Protein AF-A0A7C4HMZ1-F1 (afdb_monomer)

Solvent-accessible surface area (backbone atoms only — not comparable to full-atom values): 6287 Å² total; per-residue (Å²): 130,82,81,72,72,48,76,66,43,60,76,68,67,54,89,63,60,56,69,68,57,50,53,51,49,55,56,51,52,64,62,46,63,60,54,51,54,52,52,52,50,50,54,50,28,55,76,71,70,62,65,45,72,70,54,53,54,53,49,50,51,41,51,52,40,52,53,51,44,53,49,42,66,76,74,45,98,49,70,70,61,58,52,52,43,49,49,52,39,49,52,53,50,52,52,53,51,52,53,50,52,53,51,51,65,75,73,106

Mea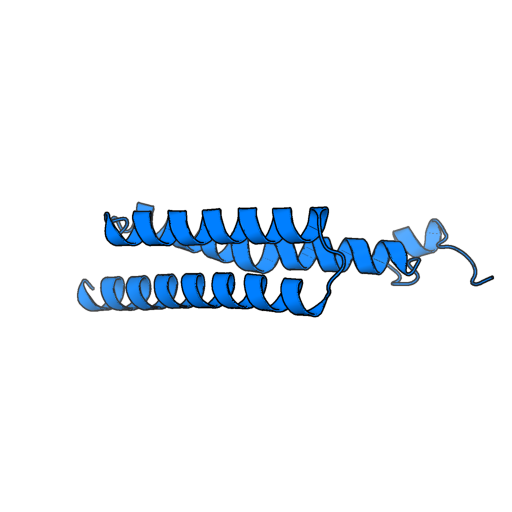n predicted aligned error: 8.13 Å

Radius of gyration: 18.84 Å; Cα contacts (8 Å, |Δi|>4): 43; chains: 1; bounding box: 35×24×58 Å

Foldseek 3Di:
DPDADDPVCVVVVHPRHDPVVVVVVVVVVLLCPLVVLVVVLVVVCVVVVVCDPVLVVLNVVLVVLSVVLVVCVVPPPDPVVNVVSSVVSNVSSVVSVVVSVVVVVVVD

Secondary structure (DSSP, 8-state):
-PPPPPHHHHHTT-S---HHHHHHHHHHHHHHHHHHHHHHHHHHHHHTT---HHHHHHHHHHHHHHHHHHHHHHH---HHHHHHHHHHHHHHHHHHHHHHHHHHHHH-

Structure (mmCIF, N/CA/C/O backbone):
data_AF-A0A7C4HMZ1-F1
#
_entry.id   AF-A0A7C4HMZ1-F1
#
loop_
_atom_site.group_PDB
_atom_site.id
_atom_site.type_symbol
_atom_site.label_atom_id
_atom_site.label_alt_id
_atom_site.label_comp_id
_atom_site.label_asym_id
_atom_site.label_entity_id
_atom_site.label_seq_id
_atom_site.pdbx_PDB_ins_code
_atom_site.Cartn_x
_atom_site.Cartn_y
_atom_site.Cartn_z
_atom_site.occupancy
_atom_site.B_iso_or_equiv
_atom_site.auth_seq_id
_atom_site.auth_comp_id
_atom_site.auth_asym_id
_atom_site.auth_atom_id
_atom_site.pdbx_PDB_model_num
ATOM 1 N N . PHE A 1 1 ? 15.112 -11.865 -36.179 1.00 44.69 1 PHE A N 1
ATOM 2 C CA . PHE A 1 1 ? 13.987 -11.016 -35.747 1.00 44.69 1 PHE A CA 1
ATOM 3 C C . PHE A 1 1 ? 12.840 -11.931 -35.354 1.00 44.69 1 PHE A C 1
ATOM 5 O O . PHE A 1 1 ? 12.290 -12.582 -36.231 1.00 44.69 1 PHE A O 1
ATOM 12 N N . ALA A 1 2 ? 12.570 -12.095 -34.055 1.00 55.16 2 ALA A N 1
ATOM 13 C CA . ALA A 1 2 ? 11.416 -12.875 -33.605 1.00 55.16 2 ALA A CA 1
ATOM 14 C C . ALA A 1 2 ? 10.141 -12.200 -34.136 1.00 55.16 2 ALA A C 1
ATOM 16 O O . ALA A 1 2 ? 10.041 -10.974 -34.086 1.00 55.16 2 ALA A O 1
ATOM 17 N N . ALA A 1 3 ? 9.229 -12.976 -34.722 1.00 65.75 3 ALA A N 1
ATOM 18 C C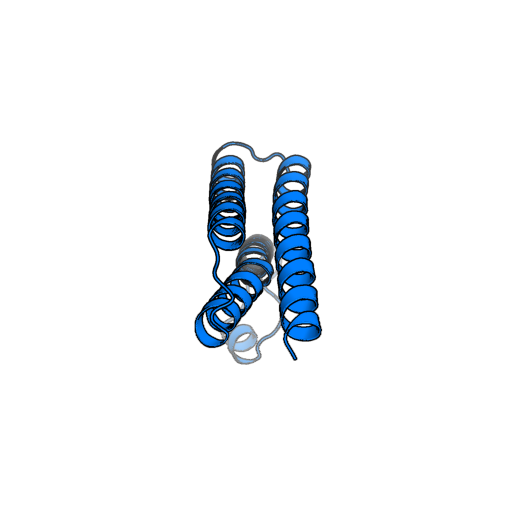A . ALA A 1 3 ? 7.983 -12.459 -35.275 1.00 65.75 3 ALA A CA 1
ATOM 19 C C . ALA A 1 3 ? 7.216 -11.697 -34.179 1.00 65.75 3 ALA A C 1
ATOM 21 O O . ALA A 1 3 ? 6.955 -12.257 -33.119 1.00 65.75 3 ALA A O 1
ATOM 22 N N . GLY A 1 4 ? 6.915 -10.416 -34.409 1.00 68.19 4 GLY A N 1
ATOM 23 C CA . GLY A 1 4 ? 6.172 -9.598 -33.448 1.00 68.19 4 GLY A CA 1
ATOM 24 C C . GLY A 1 4 ? 4.759 -10.137 -33.202 1.00 68.19 4 GLY A C 1
ATOM 25 O O . GLY A 1 4 ? 4.192 -10.794 -34.077 1.00 68.19 4 GLY A O 1
ATOM 26 N N . THR A 1 5 ? 4.202 -9.835 -32.025 1.00 73.69 5 THR A N 1
ATOM 27 C CA . THR A 1 5 ? 2.817 -10.154 -31.630 1.00 73.69 5 THR A CA 1
ATOM 28 C C . THR A 1 5 ? 1.826 -9.804 -32.729 1.00 73.69 5 THR A C 1
ATOM 30 O O . THR A 1 5 ? 1.761 -8.645 -33.152 1.00 73.69 5 THR A O 1
ATOM 33 N N . ARG A 1 6 ? 1.025 -10.779 -33.166 1.00 79.12 6 ARG A N 1
ATOM 34 C CA . ARG A 1 6 ? -0.063 -10.561 -34.125 1.00 79.12 6 ARG A CA 1
ATOM 35 C C . ARG A 1 6 ? -1.379 -10.335 -33.384 1.00 79.12 6 ARG A C 1
ATOM 37 O O . ARG A 1 6 ? -1.571 -10.797 -32.266 1.00 79.12 6 ARG A O 1
ATOM 44 N N . TRP A 1 7 ? -2.326 -9.655 -34.028 1.00 76.44 7 TRP A N 1
ATOM 45 C CA . TRP A 1 7 ? -3.650 -9.378 -33.449 1.00 76.44 7 TRP A CA 1
ATOM 46 C C . TRP A 1 7 ? -4.434 -10.643 -33.063 1.00 76.44 7 TRP A C 1
ATOM 48 O O . TRP A 1 7 ? -5.217 -10.616 -32.117 1.00 76.44 7 TRP A O 1
ATOM 58 N N . GLN A 1 8 ? -4.207 -11.747 -33.779 1.00 80.00 8 GLN A N 1
ATOM 59 C CA . GLN A 1 8 ? -4.827 -13.047 -33.506 1.00 80.00 8 GLN A CA 1
ATOM 60 C C . GLN A 1 8 ? -4.309 -13.643 -32.188 1.00 80.00 8 GLN A C 1
ATOM 62 O O . GLN A 1 8 ? -5.109 -14.058 -31.354 1.00 80.00 8 GLN A O 1
ATOM 67 N N . ASP A 1 9 ? -2.997 -13.566 -31.956 1.00 76.31 9 ASP A N 1
ATOM 68 C CA . ASP A 1 9 ? -2.325 -14.005 -30.726 1.00 76.31 9 ASP A CA 1
ATOM 69 C C . ASP A 1 9 ? -2.840 -13.216 -29.501 1.00 76.31 9 ASP A C 1
ATOM 71 O O . ASP A 1 9 ? -3.058 -13.772 -28.424 1.00 76.31 9 ASP A O 1
ATOM 75 N N . ILE A 1 10 ? -3.114 -11.913 -29.675 1.00 72.56 10 ILE A N 1
ATOM 76 C CA . ILE A 1 10 ? -3.692 -11.046 -28.630 1.00 72.56 10 ILE A CA 1
ATOM 77 C C . ILE A 1 10 ? -5.112 -11.500 -28.270 1.00 72.56 10 ILE A C 1
ATOM 79 O O . ILE A 1 10 ? -5.451 -11.593 -27.088 1.00 72.56 10 ILE A O 1
ATOM 83 N N . ALA A 1 11 ? -5.940 -11.804 -29.275 1.00 76.31 11 ALA A N 1
ATOM 84 C CA . ALA A 1 11 ? -7.304 -12.289 -29.067 1.00 76.31 11 ALA A CA 1
ATOM 85 C C . ALA A 1 11 ? -7.327 -13.660 -28.367 1.00 76.31 11 ALA A C 1
ATOM 87 O O . ALA A 1 11 ? -8.198 -13.911 -27.535 1.00 76.31 11 ALA A O 1
ATOM 88 N N . ALA A 1 12 ? -6.335 -14.508 -28.648 1.00 78.44 12 ALA A N 1
ATOM 89 C CA . ALA A 1 12 ? -6.145 -15.805 -28.006 1.00 78.44 12 ALA A CA 1
ATOM 90 C C . ALA A 1 12 ? -5.480 -15.729 -26.612 1.00 78.44 12 ALA A C 1
ATOM 92 O O . ALA A 1 12 ? -5.349 -16.756 -25.948 1.00 78.44 12 ALA A O 1
ATOM 93 N N . ARG A 1 13 ? -5.093 -14.530 -26.135 1.00 68.75 13 ARG A N 1
ATOM 94 C CA . ARG A 1 13 ? -4.299 -14.313 -24.904 1.00 68.75 13 ARG A CA 1
ATOM 95 C C . ARG A 1 13 ? -2.995 -15.125 -24.873 1.00 68.75 13 ARG A C 1
ATOM 97 O O . ARG A 1 13 ? -2.570 -15.592 -23.816 1.00 68.75 13 ARG A O 1
ATOM 104 N N . GLU A 1 14 ? -2.340 -15.275 -26.018 1.00 74.25 14 GLU A N 1
ATOM 105 C CA . GLU A 1 14 ? -1.068 -15.987 -26.101 1.00 74.25 14 GLU A CA 1
ATOM 106 C C . GLU A 1 14 ? 0.088 -15.148 -25.518 1.00 74.25 14 GLU A C 1
ATOM 108 O O . GLU A 1 14 ? 0.147 -13.931 -25.719 1.00 74.25 14 GLU A O 1
ATOM 113 N N . PRO A 1 15 ? 1.048 -15.762 -24.800 1.00 67.44 15 PRO A N 1
ATOM 114 C CA . PRO A 1 15 ? 2.104 -15.050 -24.079 1.00 67.44 15 PRO A CA 1
ATOM 115 C C . PRO A 1 15 ? 3.274 -14.605 -24.977 1.00 67.44 15 PRO A C 1
ATOM 117 O O . PRO A 1 15 ? 4.388 -14.422 -24.491 1.00 67.44 15 PRO A O 1
ATOM 120 N N . ASN A 1 16 ? 3.057 -14.415 -26.280 1.00 79.56 16 ASN A N 1
ATOM 121 C CA . ASN A 1 16 ? 4.114 -14.094 -27.246 1.00 79.56 16 ASN A CA 1
ATOM 122 C C . ASN A 1 16 ? 4.496 -12.597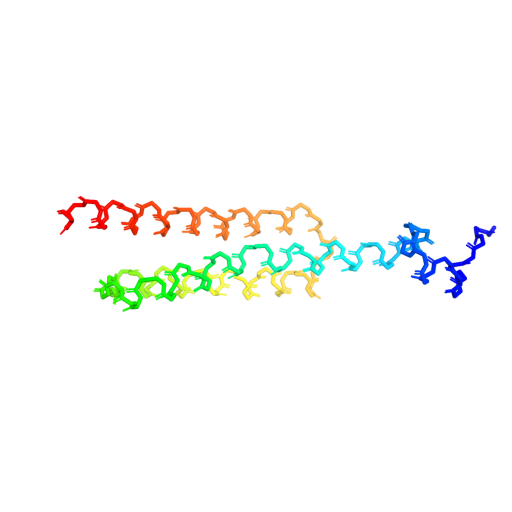 -27.262 1.00 79.56 16 ASN A C 1
ATOM 124 O O . ASN A 1 16 ? 4.761 -12.028 -28.316 1.00 79.56 16 ASN A O 1
ATOM 128 N N . TRP A 1 17 ? 4.489 -11.925 -26.107 1.00 80.44 17 TRP A N 1
ATOM 129 C CA . TRP A 1 17 ? 4.749 -10.485 -26.010 1.00 80.44 17 TRP A CA 1
ATOM 130 C C . TRP A 1 17 ? 6.238 -10.144 -26.196 1.00 80.44 17 TRP A C 1
ATOM 132 O O . TRP A 1 17 ? 7.106 -10.899 -25.747 1.00 80.44 17 TRP A O 1
ATOM 142 N N . PRO A 1 18 ? 6.576 -8.976 -26.783 1.00 84.12 18 PRO A N 1
ATOM 143 C CA . PRO A 1 18 ? 7.947 -8.475 -26.787 1.00 84.12 18 PRO A CA 1
ATOM 144 C C . PRO A 1 18 ? 8.494 -8.364 -25.360 1.00 84.12 18 PRO A C 1
ATOM 146 O O . PRO A 1 18 ? 7.760 -8.030 -24.428 1.00 84.12 18 PRO A O 1
ATOM 149 N N . ARG A 1 19 ? 9.802 -8.582 -25.186 1.00 81.88 19 ARG A N 1
ATOM 150 C CA . ARG A 1 19 ? 10.455 -8.579 -23.865 1.00 81.88 19 ARG A CA 1
ATOM 151 C C . ARG A 1 19 ? 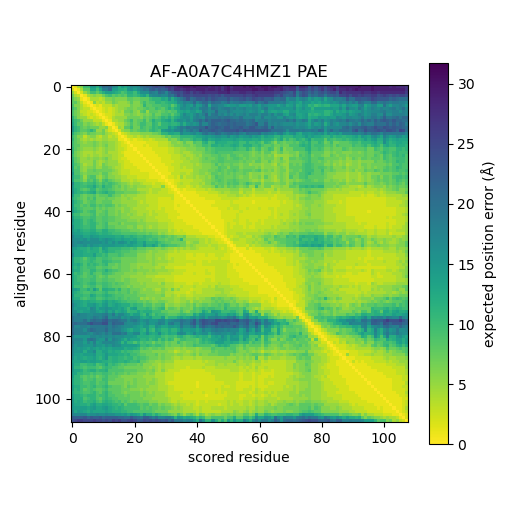10.144 -7.321 -23.046 1.00 81.88 19 ARG A C 1
ATOM 153 O O . ARG A 1 19 ? 9.881 -7.430 -21.851 1.00 81.88 19 ARG A O 1
ATOM 160 N N . ASP A 1 20 ? 10.121 -6.155 -23.684 1.00 78.44 20 ASP A N 1
ATOM 161 C CA . ASP A 1 20 ? 9.861 -4.878 -23.010 1.00 78.44 20 ASP A CA 1
ATOM 162 C 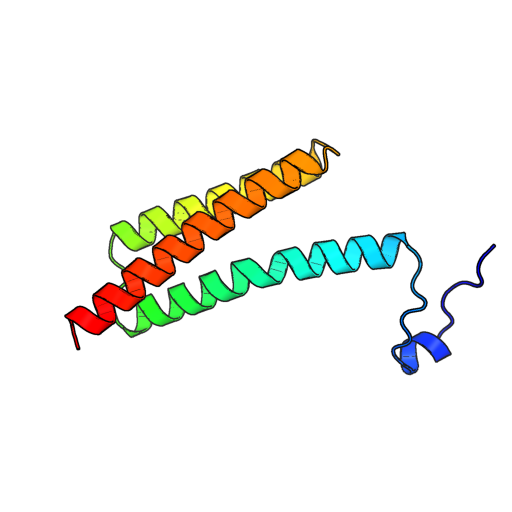C . ASP A 1 20 ? 8.424 -4.784 -22.480 1.00 78.44 20 ASP A C 1
ATOM 164 O O . ASP A 1 20 ? 8.204 -4.304 -21.369 1.00 78.44 20 ASP A O 1
ATOM 168 N N . ALA A 1 21 ? 7.452 -5.328 -23.222 1.00 83.50 21 ALA A N 1
ATOM 169 C CA . ALA A 1 21 ? 6.063 -5.416 -22.777 1.00 83.50 21 ALA A CA 1
ATOM 170 C C . ALA A 1 21 ? 5.913 -6.361 -21.575 1.00 83.50 21 ALA A C 1
ATOM 172 O O . ALA A 1 21 ? 5.213 -6.020 -20.624 1.00 83.50 21 ALA A O 1
ATOM 173 N N . ILE A 1 22 ? 6.618 -7.500 -21.562 1.00 82.94 22 ILE A N 1
ATOM 174 C CA . ILE A 1 22 ? 6.628 -8.424 -20.413 1.00 82.94 22 ILE A CA 1
ATOM 175 C C . ILE A 1 22 ? 7.230 -7.744 -19.176 1.00 82.94 22 ILE A C 1
ATOM 177 O O . ILE A 1 22 ? 6.681 -7.844 -18.080 1.00 82.94 22 ILE A O 1
ATOM 181 N N . ILE A 1 23 ? 8.343 -7.022 -19.338 1.00 77.31 23 ILE A N 1
ATOM 182 C CA . ILE A 1 23 ? 8.989 -6.299 -18.234 1.00 77.31 23 ILE A CA 1
ATOM 183 C C . ILE A 1 23 ? 8.057 -5.216 -17.678 1.00 77.31 23 ILE A C 1
ATOM 185 O O . ILE A 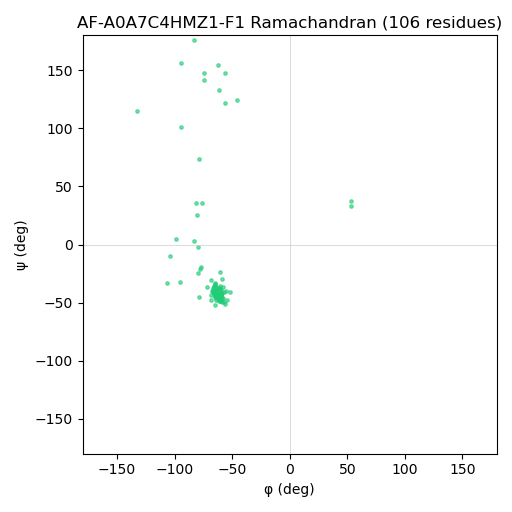1 23 ? 7.899 -5.123 -16.459 1.00 77.31 23 ILE A O 1
ATOM 189 N N . ALA A 1 24 ? 7.413 -4.431 -18.548 1.00 78.56 24 ALA A N 1
ATOM 190 C CA . ALA A 1 24 ? 6.451 -3.409 -18.142 1.00 78.56 24 ALA A CA 1
ATOM 191 C C . ALA A 1 24 ? 5.232 -4.020 -17.433 1.00 78.56 24 ALA A C 1
ATOM 193 O O . ALA A 1 24 ? 4.821 -3.528 -16.383 1.00 78.56 24 ALA A O 1
ATOM 194 N N . HIS A 1 25 ? 4.700 -5.126 -17.957 1.00 82.38 25 HIS A N 1
ATOM 195 C CA . HIS A 1 25 ? 3.582 -5.851 -17.360 1.00 82.38 25 HIS A CA 1
ATOM 196 C C . HIS A 1 25 ? 3.921 -6.382 -15.962 1.00 82.38 25 HIS A C 1
ATOM 198 O O . HIS A 1 25 ? 3.186 -6.121 -15.013 1.00 82.38 25 HIS A O 1
ATOM 204 N N . ASN A 1 26 ? 5.066 -7.048 -15.800 1.00 81.00 26 ASN A N 1
ATOM 205 C CA . ASN A 1 26 ? 5.503 -7.575 -14.505 1.00 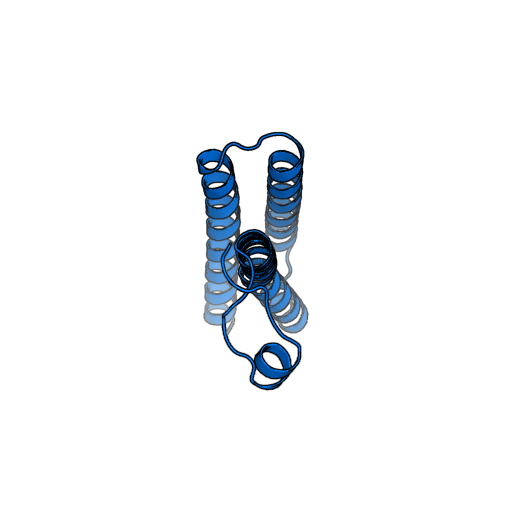81.00 26 ASN A CA 1
ATOM 206 C C . ASN A 1 26 ? 5.777 -6.452 -13.495 1.00 81.00 26 ASN A C 1
ATOM 208 O O . ASN A 1 26 ? 5.449 -6.578 -12.316 1.00 81.00 26 ASN A O 1
ATOM 212 N N . ALA A 1 27 ? 6.355 -5.334 -13.946 1.00 75.62 27 ALA A N 1
ATOM 213 C CA . ALA A 1 27 ? 6.549 -4.161 -13.102 1.00 75.62 27 ALA A CA 1
ATOM 214 C C . ALA A 1 27 ? 5.210 -3.563 -12.646 1.00 75.62 27 ALA A C 1
ATOM 216 O O . ALA A 1 27 ? 5.093 -3.170 -11.486 1.00 75.62 27 ALA A O 1
ATOM 217 N N . TYR A 1 28 ? 4.212 -3.524 -13.534 1.00 77.12 28 TYR A N 1
ATOM 218 C CA . TYR A 1 28 ? 2.859 -3.076 -13.220 1.00 77.12 28 TYR A CA 1
ATOM 219 C C . TYR A 1 28 ? 2.192 -4.018 -12.214 1.00 77.12 28 TYR A C 1
ATOM 221 O O . TYR A 1 28 ? 1.788 -3.556 -11.155 1.00 77.12 28 TYR A O 1
ATOM 229 N N . LEU A 1 29 ? 2.164 -5.332 -12.461 1.00 81.38 29 LEU A N 1
ATOM 230 C CA . LEU A 1 29 ? 1.579 -6.318 -11.539 1.00 81.38 29 LEU A CA 1
ATOM 231 C C . LEU A 1 29 ? 2.171 -6.227 -10.127 1.00 81.38 29 LEU A C 1
ATOM 233 O O . LEU A 1 29 ? 1.429 -6.094 -9.153 1.00 81.38 29 LEU A O 1
ATOM 237 N N . ASN A 1 30 ? 3.500 -6.166 -10.016 1.00 75.38 30 ASN A N 1
ATOM 238 C CA . ASN A 1 30 ? 4.188 -6.026 -8.732 1.00 75.38 30 ASN A CA 1
ATOM 239 C C . ASN A 1 30 ? 3.816 -4.726 -7.988 1.00 75.38 30 ASN A C 1
ATOM 241 O O . ASN A 1 30 ? 3.946 -4.635 -6.766 1.00 75.38 30 ASN A O 1
ATOM 245 N N . GLN A 1 31 ? 3.357 -3.689 -8.698 1.00 73.25 31 GLN A N 1
ATOM 246 C CA . GLN A 1 31 ? 2.845 -2.478 -8.063 1.00 73.25 31 GLN A CA 1
ATOM 247 C C . GLN A 1 31 ? 1.430 -2.631 -7.501 1.00 73.25 31 GLN A C 1
ATOM 249 O O . GLN A 1 31 ? 1.099 -1.819 -6.646 1.00 73.25 31 GLN A O 1
ATOM 254 N N . PHE A 1 32 ? 0.626 -3.616 -7.914 1.00 79.44 32 PHE A N 1
ATOM 255 C CA . PHE A 1 32 ? -0.737 -3.817 -7.399 1.00 79.44 32 PHE A CA 1
ATOM 256 C C . PHE A 1 32 ? -0.816 -4.828 -6.260 1.00 79.44 32 PHE A C 1
ATOM 258 O O . PHE A 1 32 ? -1.632 -4.639 -5.365 1.00 79.44 32 PHE A O 1
ATOM 265 N N . GLU A 1 33 ? 0.038 -5.851 -6.234 1.00 81.81 33 GLU A N 1
ATOM 266 C CA . GLU A 1 33 ? -0.051 -6.924 -5.230 1.00 81.81 33 GLU A CA 1
ATOM 267 C C . GLU A 1 33 ? -0.013 -6.397 -3.786 1.00 81.81 33 GLU A C 1
ATOM 269 O O . GLU A 1 33 ? -0.903 -6.675 -2.984 1.00 81.81 33 GLU A O 1
ATOM 274 N N . ILE A 1 34 ? 0.984 -5.570 -3.460 1.00 84.81 34 ILE A N 1
ATOM 275 C CA . ILE A 1 34 ? 1.187 -5.085 -2.088 1.00 84.81 34 ILE A CA 1
ATOM 276 C C . ILE A 1 34 ? 0.221 -3.944 -1.712 1.00 84.81 34 ILE A C 1
ATOM 278 O O . ILE A 1 34 ? -0.368 -3.999 -0.631 1.00 84.81 34 ILE A O 1
ATOM 282 N N . PRO A 1 35 ? -0.016 -2.914 -2.553 1.00 86.25 35 PRO A N 1
ATOM 283 C CA . PRO A 1 35 ? -0.955 -1.848 -2.204 1.00 86.25 35 PRO A CA 1
ATOM 284 C C . PRO A 1 35 ? -2.401 -2.307 -2.083 1.00 86.25 35 PRO A C 1
ATOM 286 O O . PRO A 1 35 ? -3.117 -1.777 -1.240 1.00 86.25 35 PRO A O 1
ATOM 289 N N . VAL A 1 36 ? -2.838 -3.300 -2.865 1.00 91.25 36 VAL A N 1
ATOM 290 C CA . VAL A 1 36 ? -4.200 -3.841 -2.736 1.00 91.25 36 VAL A CA 1
ATOM 291 C C . VAL A 1 36 ? -4.423 -4.397 -1.329 1.00 91.25 36 VAL A C 1
ATOM 293 O O . VAL A 1 36 ? -5.425 -4.068 -0.699 1.00 91.25 36 VAL A O 1
ATOM 296 N N . LEU A 1 37 ? -3.461 -5.147 -0.786 1.00 91.25 37 LEU A N 1
ATOM 297 C CA . LEU A 1 37 ? -3.532 -5.662 0.585 1.00 91.25 37 LEU A CA 1
ATOM 298 C C . LEU A 1 37 ? -3.556 -4.544 1.641 1.00 91.25 37 LEU A C 1
ATOM 300 O O . LEU A 1 37 ? -4.272 -4.657 2.635 1.00 91.25 37 LEU A O 1
ATOM 304 N N . PHE A 1 38 ? -2.815 -3.455 1.425 1.00 92.50 38 PHE A N 1
ATOM 305 C CA . PHE A 1 38 ? -2.861 -2.270 2.288 1.00 92.50 38 PHE A CA 1
ATOM 306 C C . PHE A 1 38 ? -4.232 -1.576 2.260 1.00 92.50 38 PHE A C 1
ATOM 308 O O . PHE A 1 38 ? -4.765 -1.216 3.314 1.00 92.50 38 PHE A O 1
ATOM 315 N N . TYR A 1 39 ? -4.834 -1.412 1.078 1.00 92.44 39 TYR A N 1
ATOM 316 C CA . TYR A 1 39 ? -6.169 -0.826 0.953 1.00 92.44 39 TYR A CA 1
ATOM 317 C C . TYR A 1 39 ? -7.229 -1.688 1.638 1.00 92.44 39 TYR A C 1
ATOM 319 O O . TYR A 1 39 ? -8.035 -1.159 2.402 1.00 92.44 39 TYR A O 1
ATOM 327 N N . VAL A 1 40 ? -7.189 -3.009 1.430 1.00 94.31 40 VAL A N 1
ATOM 328 C CA . VAL A 1 40 ? -8.087 -3.957 2.108 1.00 94.31 40 VAL A CA 1
ATOM 329 C C . VAL A 1 40 ? -7.952 -3.830 3.624 1.00 94.31 40 VAL A C 1
ATOM 331 O O . VAL A 1 40 ? -8.956 -3.641 4.307 1.00 94.31 40 VAL A O 1
ATOM 334 N N . LEU A 1 41 ? -6.725 -3.853 4.152 1.00 93.50 41 LEU A N 1
ATOM 335 C CA . LEU A 1 41 ? -6.480 -3.711 5.587 1.00 93.50 41 LEU A CA 1
ATOM 336 C C . LEU A 1 41 ? -7.010 -2.382 6.141 1.00 93.50 41 LEU A C 1
ATOM 338 O O . LEU A 1 41 ? -7.610 -2.357 7.211 1.00 93.50 41 LEU A O 1
ATOM 342 N N . THR A 1 42 ? -6.819 -1.283 5.412 1.00 92.94 42 THR A N 1
ATOM 343 C CA . THR A 1 42 ? -7.289 0.048 5.824 1.00 92.94 42 THR A CA 1
ATOM 344 C C . THR A 1 42 ? -8.814 0.103 5.891 1.00 92.94 42 THR A C 1
ATOM 346 O O . THR A 1 42 ? -9.367 0.609 6.865 1.00 92.94 42 THR A O 1
ATOM 349 N N . ILE A 1 43 ? -9.506 -0.457 4.896 1.00 93.62 43 ILE A N 1
ATOM 350 C CA . ILE A 1 43 ? -10.973 -0.537 4.886 1.00 93.62 43 ILE A CA 1
ATOM 351 C C . ILE A 1 43 ? -11.468 -1.378 6.067 1.00 93.62 43 ILE A C 1
ATOM 353 O O . ILE A 1 43 ? -12.371 -0.948 6.785 1.00 93.62 43 ILE A O 1
ATOM 357 N N . LEU A 1 44 ? -10.854 -2.540 6.308 1.00 92.44 44 LEU A N 1
ATOM 358 C CA . LEU A 1 44 ? -11.194 -3.392 7.448 1.00 92.44 44 LEU A CA 1
ATOM 359 C C . LEU A 1 44 ? -10.993 -2.649 8.773 1.00 92.44 44 LEU A C 1
ATOM 361 O O . LEU A 1 44 ? -11.917 -2.599 9.579 1.00 92.44 44 LEU A O 1
ATOM 365 N N . ALA A 1 45 ? -9.842 -1.996 8.959 1.00 90.81 45 ALA A N 1
ATOM 366 C CA . ALA A 1 45 ? -9.530 -1.227 10.162 1.00 90.81 45 ALA A CA 1
ATOM 367 C C . ALA A 1 45 ? -10.511 -0.073 10.417 1.00 90.81 45 ALA A C 1
ATOM 369 O O . ALA A 1 45 ? -10.843 0.203 11.573 1.00 90.81 45 ALA A O 1
ATOM 370 N N . LEU A 1 46 ? -11.003 0.580 9.362 1.00 90.38 46 LEU A N 1
ATOM 371 C CA . LEU A 1 46 ? -12.029 1.619 9.471 1.00 90.38 46 LEU A CA 1
ATOM 372 C C . LEU A 1 46 ? -13.381 1.040 9.903 1.00 90.38 46 LEU A C 1
ATOM 374 O O . LEU A 1 46 ? -13.999 1.563 10.831 1.00 90.38 46 LEU A O 1
ATOM 378 N N . ILE A 1 47 ? -13.827 -0.052 9.274 1.00 92.19 47 ILE A N 1
ATOM 379 C CA . ILE A 1 47 ? -15.123 -0.684 9.573 1.00 92.19 47 ILE A CA 1
ATOM 380 C C . ILE A 1 47 ? -15.146 -1.241 11.000 1.00 92.19 47 ILE A C 1
ATOM 382 O O . ILE A 1 47 ? -16.134 -1.078 11.714 1.00 92.19 47 ILE A O 1
ATOM 386 N N . THR A 1 48 ? -14.048 -1.845 11.453 1.00 89.31 48 THR A N 1
ATOM 387 C CA . THR A 1 48 ? -13.937 -2.419 12.802 1.00 89.31 48 THR A CA 1
ATOM 388 C C . THR A 1 48 ? -13.578 -1.383 13.871 1.00 89.31 48 THR A C 1
ATOM 390 O O . THR A 1 48 ? -13.367 -1.755 15.023 1.00 89.31 48 THR A O 1
ATOM 393 N N . ARG A 1 49 ? -13.473 -0.093 13.507 1.00 86.19 49 ARG A N 1
ATOM 394 C CA . ARG A 1 49 ? -13.042 1.015 14.382 1.00 86.19 49 ARG A CA 1
ATOM 395 C C . ARG A 1 49 ? -11.689 0.771 15.076 1.00 86.19 49 ARG A C 1
ATOM 397 O O . ARG A 1 49 ? -11.468 1.233 16.189 1.00 86.19 49 ARG A O 1
ATOM 404 N N . GLN A 1 50 ? -10.778 0.068 14.401 1.00 83.69 50 GLN A N 1
ATOM 405 C CA . GLN A 1 50 ? -9.418 -0.245 14.872 1.00 83.69 50 GLN A CA 1
ATOM 406 C C . GLN A 1 50 ? -8.343 0.697 14.299 1.00 83.69 50 GLN A C 1
ATOM 408 O O . GLN A 1 50 ? -7.150 0.484 14.523 1.00 83.69 50 GLN A O 1
ATOM 413 N N . ALA A 1 51 ? -8.749 1.723 13.545 1.00 82.44 51 ALA A N 1
ATOM 414 C CA . ALA A 1 51 ? -7.865 2.734 12.968 1.00 82.44 51 ALA A CA 1
ATOM 415 C C . ALA A 1 51 ? -7.448 3.784 14.018 1.00 82.44 51 ALA A C 1
ATOM 417 O O . ALA A 1 51 ? -7.936 4.913 14.025 1.00 82.44 51 ALA A O 1
ATOM 418 N N . ASP A 1 52 ? -6.563 3.396 14.932 1.00 85.44 52 ASP A N 1
ATOM 419 C CA . ASP A 1 52 ? -5.971 4.291 15.927 1.00 85.44 52 ASP A CA 1
ATOM 420 C C . ASP A 1 52 ? -4.770 5.081 15.369 1.00 85.44 52 ASP A C 1
ATOM 422 O O . ASP A 1 52 ? -4.319 4.881 14.239 1.00 85.44 52 ASP A O 1
ATOM 426 N N . LEU A 1 53 ? -4.210 5.981 16.185 1.00 88.81 53 LEU A N 1
ATOM 427 C CA . LEU A 1 53 ? -3.067 6.806 15.784 1.00 88.81 53 LEU A CA 1
ATOM 428 C C . LEU A 1 53 ? -1.851 5.962 15.361 1.00 88.81 53 LEU A C 1
ATOM 430 O O . LEU A 1 53 ? -1.162 6.328 14.409 1.00 88.81 53 LEU A O 1
ATOM 434 N N . LEU A 1 54 ? -1.602 4.825 16.025 1.00 87.75 54 LEU A N 1
ATOM 435 C CA . LEU A 1 54 ? -0.509 3.918 15.664 1.00 87.75 54 LEU A CA 1
ATOM 436 C C . LEU A 1 54 ? -0.693 3.367 14.245 1.00 87.75 54 LEU A C 1
ATOM 438 O O . LEU A 1 54 ? 0.247 3.406 13.449 1.00 87.75 54 LEU A O 1
ATOM 442 N N . PHE A 1 55 ? -1.904 2.909 13.914 1.00 90.56 55 PHE A N 1
ATOM 443 C CA . PHE A 1 55 ? -2.238 2.428 12.577 1.00 90.56 55 PHE A CA 1
ATOM 444 C C . PHE A 1 55 ? -2.030 3.518 11.518 1.00 90.56 55 PHE A C 1
ATOM 446 O O . PHE A 1 55 ? -1.432 3.259 10.474 1.00 90.56 55 PHE A O 1
ATOM 453 N N . VAL A 1 56 ? -2.449 4.756 11.804 1.00 90.88 56 VAL A N 1
ATOM 454 C CA . VAL A 1 56 ? -2.264 5.902 10.896 1.00 90.88 56 VAL A CA 1
ATOM 455 C C . VAL A 1 56 ? -0.782 6.210 10.667 1.00 90.88 56 VAL A C 1
ATOM 457 O O . VAL A 1 56 ? -0.375 6.422 9.524 1.00 90.88 56 VAL A O 1
ATOM 460 N N . MET A 1 57 ? 0.051 6.197 11.712 1.00 93.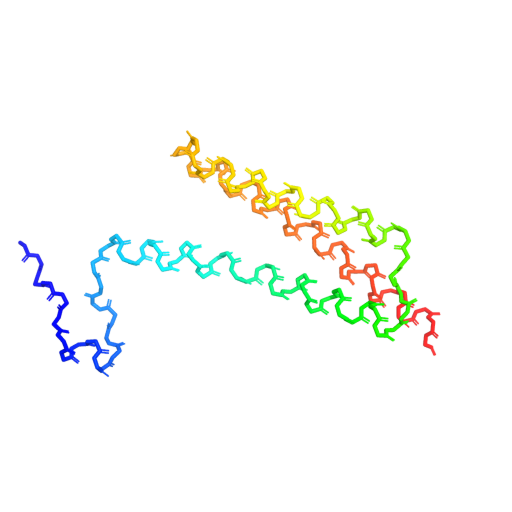06 57 MET A N 1
ATOM 461 C CA . MET A 1 57 ? 1.496 6.410 11.553 1.00 93.06 57 MET A CA 1
ATOM 462 C C . MET A 1 57 ? 2.141 5.318 10.692 1.00 93.06 57 MET A C 1
ATOM 464 O O . MET A 1 57 ? 2.909 5.628 9.783 1.00 93.06 57 MET A O 1
ATOM 468 N N . MET A 1 58 ? 1.796 4.047 10.924 1.00 87.75 58 MET A N 1
ATOM 469 C CA . MET A 1 58 ? 2.291 2.930 10.109 1.00 87.75 58 MET A CA 1
ATOM 470 C C . MET A 1 58 ? 1.830 3.031 8.651 1.00 87.75 58 MET A C 1
ATOM 472 O O . MET A 1 58 ? 2.621 2.788 7.739 1.00 87.75 58 MET A O 1
ATOM 476 N N . ALA A 1 59 ? 0.587 3.461 8.422 1.00 91.00 59 ALA A N 1
ATOM 477 C CA . ALA A 1 59 ? 0.057 3.700 7.087 1.00 91.00 59 ALA A CA 1
ATOM 478 C C . ALA A 1 59 ? 0.847 4.786 6.339 1.00 91.00 59 ALA A C 1
ATOM 480 O O . ALA A 1 59 ? 1.209 4.597 5.178 1.00 91.00 59 ALA A O 1
ATOM 481 N N . TRP A 1 60 ? 1.190 5.892 7.004 1.00 93.69 60 TRP A N 1
ATOM 482 C CA . TRP A 1 60 ? 2.032 6.931 6.408 1.00 93.69 60 TRP A CA 1
ATOM 483 C C . TRP A 1 60 ? 3.456 6.453 6.117 1.00 93.69 60 TRP A C 1
ATOM 485 O O . TRP A 1 60 ? 3.995 6.791 5.063 1.00 93.69 60 TRP A O 1
ATOM 495 N N . ILE A 1 61 ? 4.046 5.625 6.986 1.00 90.00 61 ILE A N 1
ATOM 496 C CA . ILE A 1 61 ? 5.348 4.989 6.724 1.00 90.00 61 ILE A CA 1
ATOM 497 C C . ILE A 1 61 ? 5.267 4.116 5.467 1.00 90.00 61 ILE A C 1
ATOM 499 O O . ILE A 1 61 ? 6.130 4.216 4.593 1.00 90.00 61 ILE A O 1
ATOM 503 N N . PHE A 1 62 ? 4.215 3.303 5.333 1.00 89.38 62 PHE A N 1
ATOM 504 C CA . PHE A 1 62 ? 3.992 2.482 4.145 1.00 89.38 62 PHE A CA 1
ATOM 505 C C . PHE A 1 62 ? 3.881 3.341 2.872 1.00 89.38 62 PHE A C 1
ATOM 507 O O . PHE A 1 62 ? 4.563 3.066 1.882 1.00 89.38 62 PHE A O 1
ATOM 514 N N . VAL A 1 63 ? 3.092 4.421 2.903 1.00 89.62 63 VAL A N 1
ATOM 515 C CA . VAL A 1 63 ? 2.941 5.353 1.770 1.00 89.62 63 VAL A CA 1
ATOM 516 C C . VAL A 1 63 ? 4.270 6.027 1.415 1.00 89.62 63 VAL A C 1
ATOM 518 O O . VAL A 1 63 ? 4.650 6.043 0.244 1.00 89.62 63 VAL A O 1
ATOM 521 N N . ALA A 1 64 ? 5.016 6.529 2.402 1.00 89.44 64 ALA A N 1
ATOM 522 C CA . ALA A 1 64 ? 6.323 7.142 2.178 1.00 89.44 64 ALA A CA 1
ATOM 523 C C . ALA A 1 64 ? 7.303 6.150 1.537 1.00 89.44 64 ALA A C 1
ATOM 525 O O . ALA A 1 64 ? 8.001 6.495 0.582 1.00 89.44 64 ALA A O 1
ATOM 526 N N . MET A 1 65 ? 7.299 4.893 1.990 1.00 84.88 65 MET A N 1
ATOM 527 C CA . MET A 1 65 ? 8.161 3.858 1.423 1.00 84.88 65 MET A CA 1
ATOM 528 C C . MET A 1 65 ? 7.812 3.542 -0.034 1.00 84.88 65 MET A C 1
ATOM 530 O O . MET A 1 65 ? 8.704 3.322 -0.855 1.00 84.88 65 MET A O 1
ATOM 534 N N . ARG A 1 66 ? 6.523 3.596 -0.391 1.00 83.31 66 ARG A N 1
ATOM 535 C CA . ARG A 1 66 ? 6.060 3.448 -1.779 1.00 83.31 66 ARG A CA 1
ATOM 536 C C . ARG A 1 66 ? 6.498 4.614 -2.662 1.00 83.31 66 ARG A C 1
ATOM 538 O O . ARG A 1 66 ? 6.923 4.378 -3.792 1.00 83.31 66 ARG A O 1
ATOM 545 N N . LEU A 1 67 ? 6.455 5.843 -2.150 1.00 83.50 67 LEU A N 1
ATOM 546 C CA . LEU A 1 67 ? 6.948 7.019 -2.872 1.00 83.50 67 LEU A CA 1
ATOM 547 C C . LEU A 1 67 ? 8.465 6.956 -3.085 1.00 83.50 67 LEU A C 1
ATOM 549 O O . LEU A 1 67 ? 8.933 7.216 -4.191 1.00 83.50 67 LEU A O 1
ATOM 553 N N . LEU A 1 68 ? 9.228 6.540 -2.070 1.00 82.62 68 LEU A N 1
ATOM 554 C CA . LEU A 1 68 ? 10.675 6.339 -2.193 1.00 82.62 68 LEU A CA 1
ATOM 555 C C . LEU A 1 68 ? 11.008 5.246 -3.210 1.00 82.62 68 LEU A C 1
ATOM 557 O O . LEU A 1 68 ? 11.887 5.435 -4.048 1.00 82.62 68 LEU A O 1
ATOM 561 N N . GLN A 1 69 ? 10.273 4.133 -3.198 1.00 76.06 69 GLN A N 1
ATOM 562 C CA . GLN A 1 69 ? 10.440 3.067 -4.182 1.00 76.06 69 GLN A CA 1
ATOM 563 C C . GLN A 1 69 ? 10.180 3.565 -5.615 1.00 76.06 69 GLN A C 1
ATOM 565 O O . GLN A 1 69 ? 10.950 3.243 -6.522 1.00 76.06 69 GLN A O 1
ATOM 570 N N . ALA A 1 70 ? 9.126 4.362 -5.822 1.00 75.44 70 ALA A N 1
ATOM 571 C CA . ALA A 1 70 ? 8.828 4.977 -7.115 1.00 75.44 70 ALA A CA 1
ATOM 572 C C . ALA A 1 70 ? 9.908 5.995 -7.528 1.00 75.44 70 ALA A C 1
ATOM 574 O O . ALA A 1 70 ? 10.335 6.007 -8.680 1.00 75.44 70 ALA A O 1
ATOM 575 N N . GLY A 1 71 ? 10.411 6.793 -6.583 1.00 74.25 71 GLY A N 1
ATOM 576 C CA . GLY A 1 71 ? 11.510 7.731 -6.812 1.00 74.25 71 GLY A CA 1
ATOM 577 C C . GLY A 1 71 ? 12.793 7.028 -7.256 1.00 74.25 71 GLY A C 1
ATOM 578 O O . GLY A 1 71 ? 13.368 7.403 -8.277 1.00 74.25 71 GLY A O 1
ATOM 579 N N . VAL A 1 72 ? 13.198 5.959 -6.559 1.00 70.75 72 VAL A N 1
ATOM 580 C CA . VAL A 1 72 ? 14.366 5.131 -6.917 1.00 70.75 72 VAL A CA 1
ATOM 581 C C . VAL A 1 72 ? 14.188 4.495 -8.294 1.00 70.75 72 VAL A C 1
ATOM 583 O O . VAL A 1 72 ? 15.143 4.461 -9.065 1.00 70.75 72 VAL A O 1
ATOM 586 N N . PHE A 1 73 ? 12.975 4.050 -8.639 1.00 63.28 73 PHE A N 1
ATOM 587 C CA . PHE A 1 73 ? 12.670 3.525 -9.973 1.00 63.28 73 PHE A CA 1
ATOM 588 C C . PHE A 1 73 ? 12.905 4.566 -11.080 1.00 63.28 73 PHE A C 1
ATOM 590 O O . PHE A 1 73 ? 13.397 4.217 -12.149 1.00 63.28 73 PHE A O 1
ATOM 597 N N . LEU A 1 74 ? 12.584 5.837 -10.820 1.00 63.97 74 LEU A N 1
ATOM 598 C CA . LEU A 1 74 ? 12.753 6.933 -11.778 1.00 63.97 74 LEU A CA 1
ATOM 599 C C . LEU A 1 74 ? 14.197 7.455 -11.874 1.00 63.97 74 LEU A C 1
ATOM 601 O O . LEU A 1 74 ? 14.556 8.026 -12.899 1.00 63.97 74 LEU A O 1
ATOM 605 N N . THR A 1 75 ? 15.023 7.284 -10.835 1.00 63.59 75 THR A N 1
ATOM 606 C CA . THR A 1 75 ? 16.387 7.855 -10.787 1.00 63.59 75 THR A CA 1
ATOM 607 C C . THR A 1 75 ? 17.510 6.844 -10.980 1.00 63.59 75 THR A C 1
ATOM 609 O O . THR A 1 75 ? 18.544 7.199 -11.539 1.00 63.59 75 THR A O 1
ATOM 612 N N . SER A 1 76 ? 17.359 5.599 -10.523 1.00 57.19 76 SER A N 1
ATOM 613 C CA . SER A 1 76 ? 18.458 4.633 -10.484 1.00 57.19 76 SER A CA 1
ATOM 614 C C . SER A 1 76 ? 18.035 3.288 -11.063 1.00 57.19 76 SER A C 1
ATOM 616 O O . SER A 1 76 ? 17.227 2.563 -10.486 1.00 57.19 76 SER A O 1
ATOM 618 N N . ASN A 1 77 ? 18.645 2.899 -12.185 1.00 58.44 77 ASN A N 1
ATOM 619 C CA . ASN A 1 77 ? 18.440 1.594 -12.823 1.00 58.44 77 ASN A CA 1
ATOM 620 C C . ASN A 1 77 ? 19.181 0.449 -12.086 1.00 58.44 77 ASN A C 1
ATOM 622 O O . ASN A 1 77 ? 19.709 -0.472 -12.705 1.00 58.44 77 ASN A O 1
ATOM 626 N N . HIS A 1 78 ? 19.264 0.513 -10.752 1.00 62.41 78 HIS A N 1
ATOM 627 C CA . HIS A 1 78 ? 19.879 -0.521 -9.920 1.00 62.41 78 HIS A CA 1
ATOM 628 C C . HIS A 1 78 ? 18.810 -1.494 -9.411 1.00 62.41 78 HIS A C 1
ATOM 630 O O . HIS A 1 78 ? 18.077 -1.241 -8.452 1.00 62.41 78 HIS A O 1
ATOM 636 N N . VAL A 1 79 ? 18.740 -2.648 -10.073 1.00 63.00 79 VAL A N 1
ATOM 637 C CA . VAL A 1 79 ? 17.779 -3.730 -9.803 1.00 63.00 79 VAL A CA 1
ATOM 638 C C . VAL A 1 79 ? 17.796 -4.245 -8.346 1.00 63.00 79 VAL A C 1
ATOM 640 O O . VAL A 1 79 ? 16.706 -4.450 -7.808 1.00 63.00 79 VAL A O 1
ATOM 643 N N . PRO A 1 80 ? 18.949 -4.407 -7.655 1.00 61.00 80 PRO A N 1
ATOM 644 C CA . PRO A 1 80 ? 18.967 -4.897 -6.269 1.00 61.00 80 PRO A CA 1
ATOM 645 C C . PRO A 1 80 ? 18.324 -3.914 -5.283 1.00 61.00 80 PRO A C 1
ATOM 647 O O . PRO A 1 80 ? 17.575 -4.307 -4.389 1.00 61.00 80 PRO A O 1
ATOM 650 N N . THR A 1 81 ? 18.555 -2.617 -5.485 1.00 63.44 81 THR A N 1
ATOM 651 C CA . THR A 1 81 ? 18.030 -1.540 -4.639 1.00 63.44 81 THR A CA 1
ATOM 652 C C . THR A 1 81 ? 16.505 -1.475 -4.719 1.00 63.44 81 THR A C 1
ATOM 654 O O . THR A 1 81 ? 15.830 -1.278 -3.711 1.00 63.44 81 THR A O 1
ATOM 657 N N . ARG A 1 82 ? 15.943 -1.749 -5.904 1.00 66.38 82 ARG A N 1
ATOM 658 C CA . ARG A 1 82 ? 14.495 -1.884 -6.139 1.00 66.38 82 ARG A CA 1
ATOM 659 C C . ARG A 1 82 ? 13.842 -2.957 -5.262 1.00 66.38 82 ARG A C 1
ATOM 661 O O . ARG A 1 82 ? 12.734 -2.743 -4.770 1.00 66.38 82 ARG A O 1
ATOM 668 N N . GLY A 1 83 ? 14.517 -4.096 -5.091 1.00 67.12 83 GLY A N 1
ATOM 669 C CA . GLY A 1 83 ? 14.038 -5.214 -4.274 1.00 67.12 83 GLY A CA 1
ATOM 670 C C . GLY A 1 83 ? 14.091 -4.920 -2.774 1.00 67.12 83 GLY A C 1
ATOM 671 O O . GLY A 1 83 ? 13.166 -5.276 -2.051 1.00 67.12 83 GLY A O 1
ATOM 672 N N . ALA A 1 84 ? 15.118 -4.200 -2.312 1.00 70.19 84 ALA A N 1
ATOM 673 C CA . ALA A 1 84 ? 15.258 -3.838 -0.901 1.00 70.19 84 ALA A CA 1
ATOM 674 C C . ALA A 1 84 ? 14.120 -2.919 -0.412 1.00 70.19 84 ALA A C 1
ATOM 676 O O . ALA A 1 84 ? 13.489 -3.206 0.605 1.00 70.19 84 ALA A O 1
ATOM 677 N N . PHE A 1 85 ? 13.791 -1.859 -1.163 1.00 70.94 85 PHE A N 1
ATOM 678 C CA . PHE A 1 85 ? 12.680 -0.959 -0.814 1.00 70.94 85 PHE A CA 1
ATOM 679 C C . PHE A 1 85 ? 11.313 -1.653 -0.877 1.00 70.94 85 PHE A C 1
ATOM 681 O O . PHE A 1 85 ? 10.457 -1.397 -0.029 1.00 70.94 85 PHE A O 1
ATOM 688 N N . PHE A 1 86 ? 11.125 -2.567 -1.837 1.00 74.00 86 PHE A N 1
ATOM 689 C CA . PHE A 1 86 ? 9.942 -3.428 -1.881 1.00 74.00 86 PHE A CA 1
ATOM 690 C C . PHE A 1 86 ? 9.826 -4.274 -0.607 1.00 74.00 86 PHE A C 1
ATOM 692 O O . PHE A 1 86 ? 8.781 -4.270 0.038 1.00 74.00 86 PHE A O 1
ATOM 699 N N . GLY A 1 87 ? 10.917 -4.936 -0.209 1.00 78.50 87 GLY A N 1
ATOM 700 C CA . GLY A 1 87 ? 10.959 -5.786 0.979 1.00 78.50 87 GLY A CA 1
ATOM 701 C C . GLY A 1 87 ? 10.603 -5.038 2.261 1.00 78.50 87 GLY A C 1
ATOM 702 O O . GLY A 1 87 ? 9.821 -5.541 3.063 1.00 78.50 87 GLY A O 1
ATOM 703 N N . ILE A 1 88 ? 11.092 -3.808 2.438 1.00 79.81 88 ILE A N 1
ATOM 704 C CA . ILE A 1 88 ? 10.750 -3.021 3.631 1.00 79.81 88 ILE A CA 1
ATOM 705 C C . ILE A 1 88 ? 9.262 -2.639 3.636 1.00 79.81 88 ILE A C 1
ATOM 707 O O . ILE A 1 88 ? 8.611 -2.756 4.672 1.00 79.81 88 ILE A O 1
ATOM 711 N N . GLY A 1 89 ? 8.693 -2.250 2.488 1.00 82.25 89 GLY A N 1
ATOM 712 C CA . GLY A 1 89 ? 7.253 -1.990 2.376 1.00 82.25 89 GLY A CA 1
ATOM 713 C C . GLY A 1 89 ? 6.400 -3.217 2.725 1.00 82.25 89 GLY A C 1
ATOM 714 O O . GLY A 1 89 ? 5.393 -3.091 3.421 1.00 82.25 89 GLY A O 1
ATOM 715 N N . VAL A 1 90 ? 6.838 -4.410 2.310 1.00 86.56 90 VAL A N 1
ATOM 716 C CA . VAL A 1 90 ? 6.197 -5.686 2.669 1.00 86.56 90 VAL A CA 1
ATOM 717 C C . VAL A 1 90 ? 6.277 -5.946 4.173 1.00 86.56 90 VAL A C 1
ATOM 719 O O . VAL A 1 90 ? 5.263 -6.288 4.775 1.00 86.56 90 VAL A O 1
ATOM 722 N N . ILE A 1 91 ? 7.439 -5.744 4.801 1.00 88.44 91 ILE A N 1
ATOM 723 C CA . ILE A 1 91 ? 7.613 -5.943 6.250 1.00 88.44 91 ILE A CA 1
ATOM 724 C C . ILE A 1 91 ? 6.666 -5.036 7.041 1.00 88.44 91 ILE A C 1
ATOM 726 O O . ILE A 1 91 ? 5.981 -5.510 7.946 1.00 88.44 91 ILE A O 1
ATOM 730 N N . VAL A 1 92 ? 6.577 -3.752 6.676 1.00 88.38 92 VAL A N 1
ATOM 731 C CA . VAL A 1 92 ? 5.648 -2.807 7.319 1.00 88.38 92 VAL A CA 1
ATOM 732 C C . VAL A 1 92 ? 4.208 -3.300 7.191 1.00 88.38 92 VAL A C 1
ATOM 734 O O . VAL A 1 92 ? 3.485 -3.340 8.184 1.00 88.38 92 VAL A O 1
ATOM 737 N N . LEU A 1 93 ? 3.801 -3.737 5.998 1.00 91.19 93 LEU A N 1
ATOM 738 C CA . LEU A 1 93 ? 2.450 -4.241 5.774 1.00 91.19 93 LEU A CA 1
ATOM 739 C C . LEU A 1 93 ? 2.151 -5.509 6.590 1.00 91.19 93 LEU A C 1
ATOM 741 O O . LEU A 1 93 ? 1.073 -5.618 7.172 1.00 91.19 93 LEU A O 1
ATOM 745 N N . VAL A 1 94 ? 3.097 -6.447 6.678 1.00 92.69 94 VAL A N 1
ATOM 746 C CA . VAL A 1 94 ? 2.964 -7.662 7.501 1.00 92.69 94 VAL A CA 1
ATOM 747 C C . VAL A 1 94 ? 2.795 -7.306 8.979 1.00 92.69 94 VAL A C 1
ATOM 749 O O . VAL A 1 94 ? 1.925 -7.866 9.645 1.00 92.69 94 VAL A O 1
ATOM 752 N N . ILE A 1 95 ? 3.567 -6.340 9.486 1.00 93.50 95 ILE A N 1
ATOM 753 C CA . ILE A 1 95 ? 3.436 -5.848 10.865 1.00 93.50 95 ILE A CA 1
ATOM 754 C C . ILE A 1 95 ? 2.046 -5.241 11.093 1.00 93.50 95 ILE A C 1
ATOM 756 O O . ILE A 1 95 ? 1.402 -5.554 12.094 1.00 93.50 95 ILE A O 1
ATOM 760 N N . MET A 1 96 ? 1.550 -4.423 10.158 1.00 92.62 96 MET A N 1
ATOM 761 C CA . MET A 1 96 ? 0.208 -3.838 10.258 1.00 92.62 96 MET A CA 1
ATOM 762 C C . MET A 1 96 ? -0.885 -4.917 10.314 1.00 92.62 96 MET A C 1
ATOM 764 O O . MET A 1 96 ? -1.782 -4.828 11.152 1.00 92.62 96 MET A O 1
ATOM 768 N N . TRP A 1 97 ? -0.797 -5.954 9.474 1.00 94.69 97 TRP A N 1
ATOM 769 C CA . TRP A 1 97 ? -1.727 -7.089 9.500 1.00 94.69 97 TRP A CA 1
ATOM 770 C C . TRP A 1 97 ? -1.666 -7.859 10.820 1.00 94.69 97 TRP A C 1
ATOM 772 O O . TRP A 1 97 ? -2.711 -8.159 11.393 1.00 94.69 97 TRP A O 1
ATOM 782 N N . ALA A 1 98 ? -0.466 -8.148 11.329 1.00 94.00 98 ALA A N 1
ATOM 783 C CA . ALA A 1 98 ? -0.297 -8.858 12.595 1.00 94.00 98 ALA A CA 1
ATOM 784 C C . ALA A 1 98 ? -0.929 -8.086 13.764 1.00 94.00 98 ALA A C 1
ATOM 786 O O . ALA A 1 98 ? -1.697 -8.657 14.538 1.00 94.00 98 ALA A O 1
ATOM 787 N N . ILE A 1 99 ? -0.672 -6.776 13.855 1.00 90.62 99 ILE A N 1
ATOM 788 C CA . ILE A 1 99 ? -1.263 -5.910 14.886 1.00 90.62 99 ILE A CA 1
ATOM 789 C C . ILE A 1 99 ? -2.787 -5.884 14.763 1.00 90.62 99 ILE A C 1
ATOM 791 O O . ILE A 1 99 ? -3.485 -6.007 15.769 1.00 90.62 99 ILE A O 1
ATOM 795 N N . PHE A 1 100 ? -3.310 -5.745 13.544 1.00 91.75 100 PHE A N 1
ATOM 796 C CA . PHE A 1 100 ? -4.748 -5.732 13.300 1.00 91.75 100 PHE A CA 1
ATOM 797 C C . PHE A 1 100 ? -5.420 -7.045 13.729 1.00 91.75 100 PHE A C 1
ATOM 799 O O . PHE A 1 100 ? -6.411 -7.009 14.456 1.00 91.75 100 PHE A O 1
ATOM 806 N N . ILE A 1 101 ? -4.853 -8.195 13.347 1.00 92.62 101 ILE A N 1
ATOM 807 C CA . ILE A 1 101 ? -5.366 -9.521 13.722 1.00 92.62 101 ILE A CA 1
ATOM 808 C C . ILE A 1 101 ? -5.364 -9.688 15.243 1.00 92.62 101 ILE A C 1
ATOM 810 O O . ILE A 1 101 ? -6.383 -10.072 15.812 1.00 92.62 101 ILE A O 1
ATOM 814 N N . VAL A 1 102 ? -4.254 -9.359 15.914 1.00 92.31 102 VAL A N 1
ATOM 815 C CA . VAL A 1 102 ? -4.152 -9.463 17.379 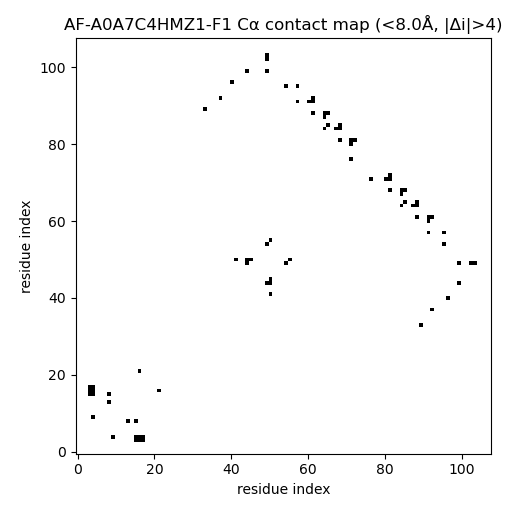1.00 92.31 102 VAL A CA 1
ATOM 816 C C . VAL A 1 102 ? -5.194 -8.582 18.066 1.00 92.31 102 VAL A C 1
ATOM 818 O O . VAL A 1 102 ? -5.836 -9.031 19.008 1.00 92.31 102 VAL A O 1
ATOM 821 N N . ARG A 1 103 ? -5.407 -7.351 17.587 1.00 88.50 103 ARG A N 1
ATOM 822 C CA . ARG A 1 103 ? -6.417 -6.447 18.157 1.00 88.50 103 ARG A CA 1
ATOM 823 C C . ARG A 1 103 ? -7.835 -6.962 17.989 1.00 88.50 103 ARG A C 1
ATOM 825 O O . ARG A 1 103 ? -8.604 -6.895 18.938 1.00 88.50 103 ARG A O 1
ATOM 832 N N . ILE A 1 104 ? -8.171 -7.471 16.806 1.00 89.12 104 ILE A N 1
ATOM 833 C CA . ILE A 1 104 ? -9.485 -8.065 16.549 1.00 89.12 104 ILE A CA 1
ATOM 834 C C . ILE A 1 104 ? -9.706 -9.268 17.468 1.00 89.12 104 ILE A C 1
ATOM 836 O O . ILE A 1 104 ? -10.745 -9.342 18.105 1.00 89.12 104 ILE A O 1
ATOM 840 N N . LEU A 1 105 ? -8.728 -10.173 17.576 1.00 91.00 105 LEU A N 1
ATOM 841 C CA . LEU A 1 105 ? -8.840 -11.370 18.415 1.00 91.00 105 LEU A CA 1
ATOM 842 C C . LEU A 1 105 ? -8.865 -11.060 19.915 1.00 91.00 105 LEU A C 1
ATOM 844 O O . LEU A 1 105 ? -9.473 -11.807 20.666 1.00 91.00 105 LEU A O 1
ATOM 848 N N . ALA A 1 106 ? -8.201 -9.992 20.359 1.00 87.94 106 ALA A N 1
ATOM 849 C CA . ALA A 1 106 ? -8.211 -9.576 21.761 1.00 87.94 106 ALA A CA 1
ATOM 850 C C . ALA A 1 106 ? -9.496 -8.833 22.169 1.00 87.94 106 ALA A C 1
ATOM 852 O O . ALA A 1 106 ? -9.772 -8.715 23.360 1.00 87.94 106 ALA A O 1
ATOM 853 N N . LEU A 1 107 ? -10.234 -8.279 21.201 1.00 76.44 107 LEU A N 1
ATOM 854 C CA . LEU A 1 107 ? -11.481 -7.536 21.421 1.00 76.44 107 LEU A CA 1
ATOM 855 C C . LEU A 1 107 ? -12.743 -8.336 21.058 1.00 76.44 107 LEU A C 1
ATOM 857 O O . LEU A 1 107 ? -13.841 -7.862 21.348 1.00 76.44 107 LEU A O 1
ATOM 861 N N . ALA A 1 108 ? -12.587 -9.497 20.416 1.00 61.44 108 ALA A N 1
ATOM 862 C CA . ALA A 1 108 ? -13.638 -10.484 20.168 1.00 61.44 108 ALA A CA 1
ATOM 863 C C . ALA A 1 108 ? -13.836 -11.388 21.392 1.00 61.44 108 ALA A C 1
ATOM 865 O O . ALA A 1 108 ? -15.008 -11.738 21.657 1.00 61.44 108 ALA A O 1
#

pLDDT: mean 80.92, std 10.7, range [44.69, 94.69]

Sequence (108 aa):
FAAGTRWQDIAAREPNWPRDAIIAHNAYLNQFEIPVLFYVLTILALITRQADLLFVMMAWIFVAMRLLQAGVFLTSNHVPTRGAFFGIGVIVLVIMWAIFIVRILALA